Protein AF-A0A5C6D8E5-F1 (afdb_monomer_lite)

Radius of gyration: 19.36 Å; chains: 1; bounding box: 43×36×59 Å

Secondary structure (DSSP, 8-state):
------TT--BPPPTT---HHHHHHHTTB--EEES-----BTTHHHHHHHH-SEEETT--TT-TTSPTTPBPTHHHHHHHHTTS-HHHHHHHHHHHHHHHT--GGGGS---

pLDDT: mean 74.97, std 11.69, range [41.5, 91.75]

Sequence (111 aa):
MFGTDLYRSNCTVPVENYRFPHLMRQAGYFTSNNSKTGYHTSDAKRGIDLAWSEQGKNATYRSAERKEGQQKGEKPLKQVGTLFTPDTILRWHRQLVASKWDYSNRKKKEI

Structure (mmCIF, N/CA/C/O backbone):
data_AF-A0A5C6D8E5-F1
#
_entry.id   AF-A0A5C6D8E5-F1
#
loop_
_atom_site.group_PDB
_atom_site.id
_atom_site.type_symbol
_atom_site.label_atom_id
_atom_site.label_alt_id
_atom_site.label_comp_id
_atom_site.label_asym_id
_atom_site.label_entity_id
_atom_site.label_seq_id
_atom_site.pdbx_PDB_ins_code
_atom_site.Cartn_x
_atom_site.Cartn_y
_atom_site.Cartn_z
_atom_site.occupancy
_atom_site.B_iso_or_equiv
_atom_site.auth_seq_id
_atom_site.auth_comp_id
_atom_site.auth_asym_id
_atom_site.auth_atom_id
_atom_site.pdbx_PDB_model_num
ATOM 1 N N . MET A 1 1 ? 29.450 14.702 -17.367 1.00 41.50 1 MET A N 1
ATOM 2 C CA . MET A 1 1 ? 29.181 13.898 -16.155 1.00 41.50 1 MET A CA 1
ATOM 3 C C . MET A 1 1 ? 27.717 13.468 -16.195 1.00 41.50 1 MET A C 1
ATOM 5 O O . MET A 1 1 ? 26.854 14.253 -15.841 1.00 41.50 1 MET A O 1
ATOM 9 N N . PHE A 1 2 ? 27.412 12.283 -16.737 1.00 47.59 2 PHE A N 1
ATOM 10 C CA . PHE A 1 2 ? 26.031 11.787 -16.866 1.00 47.59 2 PHE A CA 1
ATOM 11 C C . PHE A 1 2 ? 25.638 11.027 -15.593 1.00 47.59 2 PHE A C 1
ATOM 13 O O . PHE A 1 2 ? 25.659 9.800 -15.550 1.00 47.59 2 PHE A O 1
ATOM 20 N N . GLY A 1 3 ? 25.376 11.781 -14.523 1.00 46.81 3 GLY A N 1
ATOM 21 C CA . GLY A 1 3 ? 24.865 11.251 -13.263 1.00 46.81 3 GLY A CA 1
ATOM 22 C C . GLY A 1 3 ? 23.363 11.005 -13.368 1.00 46.81 3 GLY A C 1
ATOM 23 O O . GLY A 1 3 ? 22.604 11.891 -13.746 1.00 46.81 3 GLY A O 1
ATOM 24 N N . THR A 1 4 ? 22.935 9.787 -13.061 1.00 48.97 4 THR A N 1
ATOM 25 C CA . THR A 1 4 ? 21.532 9.372 -12.982 1.00 48.97 4 THR A CA 1
ATOM 26 C C . THR A 1 4 ? 20.830 10.053 -11.801 1.00 48.97 4 THR A C 1
ATOM 28 O O . THR A 1 4 ? 20.632 9.431 -10.761 1.00 48.97 4 THR A O 1
ATOM 31 N N . ASP A 1 5 ? 20.458 11.324 -11.950 1.00 49.72 5 ASP A N 1
ATOM 32 C CA . ASP A 1 5 ? 19.819 12.137 -10.899 1.00 49.72 5 ASP A CA 1
ATOM 33 C C . 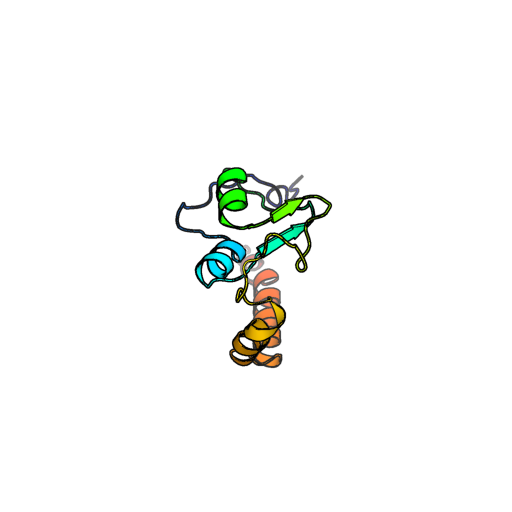ASP A 1 5 ? 18.292 12.271 -11.084 1.00 49.72 5 ASP A C 1
ATOM 35 O O . ASP A 1 5 ? 17.648 13.213 -10.634 1.00 49.72 5 ASP A O 1
ATOM 39 N N . LEU A 1 6 ? 17.684 11.305 -11.782 1.00 55.41 6 LEU A N 1
ATOM 40 C CA . LEU A 1 6 ? 16.229 11.231 -11.976 1.00 55.41 6 LEU A CA 1
ATOM 41 C C . LEU A 1 6 ? 15.510 10.414 -10.886 1.00 55.41 6 LEU A C 1
ATOM 43 O O . LEU A 1 6 ? 14.285 10.395 -10.817 1.00 55.41 6 LEU A O 1
ATOM 47 N N . TYR A 1 7 ? 16.252 9.733 -10.005 1.00 54.00 7 TYR A N 1
ATOM 48 C CA . TYR A 1 7 ? 15.676 8.813 -9.011 1.00 54.00 7 TYR A CA 1
ATOM 49 C C . TYR A 1 7 ? 14.925 9.509 -7.869 1.00 54.00 7 TYR A C 1
ATOM 51 O O . TYR A 1 7 ? 14.193 8.847 -7.134 1.00 54.00 7 TYR A O 1
ATOM 59 N N . ARG A 1 8 ? 15.095 10.828 -7.712 1.00 60.09 8 ARG A N 1
ATOM 60 C CA . ARG A 1 8 ? 14.398 11.635 -6.699 1.00 60.09 8 ARG A CA 1
ATOM 61 C C . ARG A 1 8 ? 13.626 12.817 -7.274 1.00 60.09 8 ARG A C 1
ATOM 63 O O . ARG A 1 8 ? 13.282 13.738 -6.537 1.00 60.09 8 ARG A O 1
ATOM 70 N N . SER A 1 9 ? 13.359 12.810 -8.575 1.00 69.88 9 SER A N 1
ATOM 71 C CA . SER A 1 9 ? 12.652 13.907 -9.225 1.00 69.88 9 SER A CA 1
ATOM 72 C C . SER A 1 9 ? 11.190 13.932 -8.798 1.00 69.88 9 SER A C 1
ATOM 74 O O . SER A 1 9 ? 10.512 12.906 -8.798 1.00 69.88 9 SER A O 1
ATOM 76 N N . ASN A 1 10 ? 10.686 15.118 -8.468 1.00 68.81 10 ASN A N 1
ATOM 77 C CA . ASN A 1 10 ? 9.258 15.322 -8.268 1.00 68.81 10 ASN A CA 1
ATOM 78 C C . ASN A 1 10 ? 8.563 15.241 -9.629 1.00 68.81 10 ASN A C 1
ATOM 80 O O . ASN A 1 10 ? 8.490 16.233 -10.350 1.00 68.81 10 ASN A O 1
ATOM 84 N N . CYS A 1 11 ? 8.082 14.056 -9.996 1.00 71.19 11 CYS A N 1
ATOM 85 C CA . CYS A 1 11 ? 7.238 13.900 -11.170 1.00 71.19 11 CYS A CA 1
ATOM 86 C C . CYS A 1 11 ? 5.781 14.208 -10.816 1.00 71.19 11 CYS A C 1
ATOM 88 O O . CYS A 1 11 ? 5.309 13.925 -9.706 1.00 71.19 11 CYS A O 1
ATOM 90 N N . THR A 1 12 ? 5.067 14.801 -11.768 1.00 74.19 12 THR A N 1
ATOM 91 C CA . THR A 1 12 ? 3.614 14.901 -11.707 1.00 74.19 12 THR A CA 1
ATOM 92 C C . THR A 1 12 ? 3.035 13.508 -11.890 1.00 74.19 12 THR A C 1
ATOM 94 O O . THR A 1 12 ? 3.305 12.824 -12.876 1.00 74.19 12 THR A O 1
ATOM 97 N N . VAL A 1 13 ? 2.262 13.056 -10.906 1.00 70.06 13 VAL A N 1
ATOM 98 C CA . VAL A 1 13 ? 1.503 11.813 -11.034 1.00 70.06 13 VAL A CA 1
ATOM 99 C C . VAL A 1 13 ? 0.108 12.142 -11.563 1.00 70.06 13 VAL A C 1
ATOM 101 O O . VAL A 1 13 ? -0.518 13.077 -11.060 1.00 70.06 13 VAL A O 1
ATOM 104 N N . PRO A 1 14 ? -0.393 11.396 -12.560 1.00 77.75 14 PRO A N 1
ATOM 105 C CA . PRO A 1 14 ? -1.800 11.421 -12.935 1.00 77.75 14 PRO A CA 1
ATOM 106 C C . PRO A 1 14 ? -2.715 11.242 -11.721 1.00 77.75 14 PRO A C 1
ATOM 108 O O . PRO A 1 14 ? -2.390 10.503 -10.788 1.00 77.75 14 PRO A O 1
ATOM 111 N N . VAL A 1 15 ? -3.868 11.906 -11.739 1.00 71.19 15 VAL A N 1
ATOM 112 C CA . VAL A 1 15 ? -4.818 11.927 -10.615 1.00 71.19 15 VAL A CA 1
ATOM 113 C C . VAL A 1 15 ? -5.401 10.534 -10.343 1.00 71.19 15 VAL A C 1
ATOM 115 O O . VAL A 1 15 ? -5.716 10.230 -9.188 1.00 71.19 15 VAL A O 1
ATOM 118 N N . GLU A 1 16 ? -5.491 9.688 -11.377 1.00 73.19 16 GLU A N 1
ATOM 119 C CA . GLU A 1 16 ? -5.957 8.300 -11.283 1.00 73.19 16 GLU A CA 1
ATOM 120 C C . GLU A 1 16 ? -4.899 7.334 -10.725 1.00 73.19 16 GLU A C 1
ATOM 122 O O . GLU A 1 16 ? -5.229 6.203 -10.366 1.00 73.19 16 GLU A O 1
ATOM 127 N N . ASN A 1 17 ? -3.627 7.743 -10.628 1.00 69.00 17 ASN A N 1
ATOM 128 C CA . ASN A 1 17 ? -2.572 6.885 -10.091 1.00 69.00 17 ASN A CA 1
ATOM 129 C C . ASN A 1 17 ? -2.641 6.837 -8.565 1.00 69.00 17 ASN A C 1
ATOM 131 O O . ASN A 1 17 ? -1.939 7.540 -7.831 1.00 69.00 17 ASN A O 1
ATOM 135 N N . TYR A 1 18 ? -3.501 5.950 -8.084 1.00 69.62 18 TYR A N 1
ATOM 136 C CA . TYR A 1 18 ? -3.629 5.643 -6.675 1.00 69.62 18 TYR A CA 1
ATOM 137 C C . TYR A 1 18 ? -2.436 4.825 -6.184 1.00 69.62 18 TYR A C 1
ATOM 139 O O . TYR A 1 18 ? -2.039 3.818 -6.771 1.00 69.62 18 TYR A O 1
ATOM 147 N N . ARG A 1 19 ? -1.865 5.236 -5.049 1.00 79.62 19 ARG A N 1
ATOM 148 C CA . ARG A 1 19 ? -0.821 4.456 -4.379 1.00 79.62 19 ARG A CA 1
ATOM 149 C C . ARG A 1 19 ? -1.421 3.142 -3.890 1.00 79.62 19 ARG A C 1
ATOM 151 O O . ARG A 1 19 ? -2.558 3.123 -3.429 1.00 79.62 19 ARG A O 1
ATOM 158 N N . PHE A 1 20 ? -0.641 2.068 -3.893 1.00 79.75 20 PHE A N 1
ATOM 159 C CA . PHE A 1 20 ? -1.105 0.754 -3.435 1.00 79.75 20 PHE A CA 1
ATOM 160 C C . PHE A 1 20 ? -1.844 0.769 -2.073 1.00 79.75 20 PHE A C 1
ATOM 162 O O . PHE A 1 20 ? -2.907 0.155 -1.974 1.00 79.75 20 PHE A O 1
ATOM 169 N N . PRO A 1 21 ? -1.399 1.521 -1.042 1.00 85.19 21 PRO A N 1
ATOM 170 C CA . PRO A 1 21 ? -2.138 1.585 0.219 1.00 85.19 21 PRO A CA 1
ATOM 171 C C . PRO A 1 21 ? -3.517 2.259 0.100 1.00 85.19 21 PRO A C 1
ATOM 173 O O . PRO A 1 21 ? -4.419 1.918 0.857 1.00 85.19 21 PRO A O 1
ATOM 176 N N . HIS A 1 22 ? -3.728 3.157 -0.870 1.00 84.75 22 HIS A N 1
ATOM 177 C CA . HIS A 1 22 ? -5.050 3.733 -1.133 1.00 84.75 22 HIS A CA 1
ATOM 178 C C . HIS A 1 22 ? -6.045 2.666 -1.599 1.00 84.75 22 HIS A C 1
ATOM 180 O O . HIS A 1 22 ? -7.157 2.597 -1.083 1.00 84.75 22 HIS A O 1
ATOM 186 N N . LEU A 1 23 ? -5.620 1.793 -2.517 1.00 83.81 23 LEU A N 1
ATOM 187 C CA . LEU A 1 23 ? -6.437 0.674 -2.995 1.00 83.81 23 LEU A CA 1
ATOM 188 C C . LEU A 1 23 ? -6.783 -0.282 -1.848 1.00 83.81 23 LEU A C 1
ATOM 190 O O . LEU A 1 23 ? -7.918 -0.731 -1.718 1.00 83.81 23 LEU A O 1
ATOM 194 N N . MET A 1 24 ? -5.824 -0.538 -0.954 1.00 83.75 24 MET A N 1
ATOM 195 C CA . MET A 1 24 ? -6.088 -1.336 0.242 1.00 83.75 24 MET A CA 1
ATOM 196 C C . MET A 1 24 ? -7.099 -0.650 1.172 1.00 83.75 24 MET A C 1
ATOM 198 O O . MET A 1 24 ? -8.027 -1.285 1.668 1.00 83.75 24 MET A O 1
ATOM 202 N N . ARG A 1 25 ? -6.989 0.661 1.374 1.00 85.69 25 ARG A N 1
ATOM 203 C CA . ARG A 1 25 ? -7.937 1.406 2.206 1.00 85.69 25 ARG A CA 1
ATOM 204 C C . ARG A 1 25 ? -9.356 1.398 1.619 1.00 85.69 25 ARG A C 1
ATOM 206 O O . ARG A 1 25 ? -10.310 1.242 2.376 1.00 85.69 25 ARG A O 1
ATOM 213 N N . GLN A 1 26 ? -9.498 1.475 0.291 1.00 84.31 26 GLN A N 1
ATOM 214 C CA . GLN A 1 26 ? -10.783 1.291 -0.404 1.00 84.31 26 GLN A CA 1
ATOM 215 C C . GLN A 1 26 ? -11.365 -0.116 -0.196 1.00 84.31 26 GLN A C 1
ATOM 217 O O . GLN A 1 26 ? -12.568 -0.259 -0.006 1.00 84.31 26 GLN A O 1
ATOM 222 N N . ALA A 1 27 ? -10.516 -1.145 -0.155 1.00 83.62 27 ALA A N 1
ATOM 223 C CA . ALA A 1 27 ? -10.914 -2.522 0.141 1.00 83.62 27 ALA A CA 1
ATOM 224 C C . ALA A 1 27 ? -11.160 -2.798 1.644 1.00 83.62 27 ALA A C 1
ATOM 226 O O . ALA A 1 27 ? -11.394 -3.942 2.030 1.00 83.62 27 ALA A O 1
ATOM 227 N N . GLY A 1 28 ? -11.108 -1.772 2.504 1.00 85.38 28 GLY A N 1
ATOM 228 C CA . GLY A 1 28 ? -11.413 -1.881 3.935 1.00 85.38 28 GLY A CA 1
ATOM 229 C C . GLY A 1 28 ? -10.224 -2.244 4.832 1.00 85.38 28 GLY A C 1
ATOM 230 O O . GLY A 1 28 ? -10.417 -2.533 6.016 1.00 85.38 28 GLY A O 1
ATOM 231 N N . TYR A 1 29 ? -8.996 -2.216 4.310 1.00 85.75 29 TYR A N 1
ATOM 232 C CA . TYR A 1 29 ? -7.791 -2.442 5.110 1.00 85.75 29 TYR A CA 1
ATOM 233 C C . TYR A 1 29 ? -7.402 -1.220 5.933 1.00 85.75 29 TYR A C 1
ATOM 235 O O . TYR A 1 29 ? -7.537 -0.076 5.497 1.00 85.75 29 TYR A O 1
ATOM 243 N N . PHE A 1 30 ? -6.832 -1.482 7.108 1.00 87.56 30 PHE A N 1
ATOM 244 C CA . PHE A 1 30 ? -6.137 -0.464 7.884 1.00 87.56 30 PHE A CA 1
ATOM 245 C C . PHE A 1 30 ? -4.699 -0.327 7.382 1.00 87.56 30 PHE A C 1
ATOM 247 O O . PHE A 1 30 ? -3.937 -1.298 7.386 1.00 87.56 30 PHE A O 1
ATOM 254 N N . THR A 1 31 ? -4.330 0.872 6.939 1.00 87.06 31 THR A N 1
ATOM 255 C CA . THR A 1 31 ? -3.002 1.161 6.397 1.00 87.06 31 THR A CA 1
ATOM 256 C C . THR A 1 31 ? -2.271 2.143 7.307 1.00 87.06 31 THR A C 1
ATOM 258 O O . THR A 1 31 ? -2.725 3.260 7.539 1.00 87.06 31 THR A O 1
ATOM 261 N N . SER A 1 32 ? -1.107 1.738 7.810 1.00 87.31 32 SER A N 1
ATOM 262 C CA . SER A 1 32 ? -0.248 2.573 8.656 1.00 87.31 32 SER A CA 1
ATOM 263 C C . SER A 1 32 ? 1.134 2.711 8.031 1.00 87.31 32 SER A C 1
ATOM 265 O O . SER A 1 32 ? 1.659 1.722 7.511 1.00 87.31 32 SER A O 1
ATOM 267 N N . ASN A 1 33 ? 1.760 3.882 8.142 1.00 84.44 33 ASN A N 1
ATOM 268 C CA . ASN A 1 33 ? 3.150 4.062 7.727 1.00 84.44 33 ASN A CA 1
ATOM 269 C C . ASN A 1 33 ? 4.020 4.700 8.811 1.00 84.44 33 ASN A C 1
ATOM 271 O O . ASN A 1 33 ? 3.730 5.794 9.299 1.00 84.44 33 ASN A O 1
ATOM 275 N N . ASN A 1 34 ? 5.144 4.048 9.107 1.00 76.62 34 ASN A N 1
ATOM 276 C CA . ASN A 1 34 ? 6.158 4.579 10.000 1.00 76.62 34 ASN A CA 1
ATOM 277 C C . ASN A 1 34 ? 7.043 5.584 9.253 1.00 76.62 34 ASN A C 1
ATOM 279 O O . ASN A 1 34 ? 7.887 5.161 8.468 1.00 76.62 34 ASN A O 1
ATOM 283 N N . SER A 1 35 ? 6.854 6.880 9.542 1.00 72.25 35 SER A N 1
ATOM 284 C CA . SER A 1 35 ? 7.662 8.080 9.214 1.00 72.25 35 SER A CA 1
ATOM 285 C C . SER A 1 35 ? 8.152 8.285 7.760 1.00 72.25 35 SER A C 1
ATOM 287 O O . SER A 1 35 ? 8.067 9.388 7.225 1.00 72.25 35 SER A O 1
ATOM 289 N N . LYS A 1 36 ? 8.653 7.256 7.074 1.00 66.75 36 LYS A N 1
ATOM 290 C CA . LYS A 1 36 ? 9.271 7.314 5.753 1.00 66.75 36 LYS A CA 1
ATOM 291 C C . LYS A 1 36 ? 8.249 7.079 4.641 1.00 66.75 36 LYS A C 1
ATOM 293 O O . LYS A 1 36 ? 7.857 5.959 4.329 1.00 66.75 36 LYS A O 1
ATOM 298 N N . THR A 1 37 ? 7.870 8.154 3.969 1.00 66.12 37 THR A N 1
ATOM 299 C CA . THR A 1 37 ? 7.139 8.139 2.697 1.00 66.12 37 THR A CA 1
ATOM 300 C C . THR A 1 37 ? 8.128 8.421 1.573 1.00 66.12 37 THR A C 1
ATOM 302 O O . THR A 1 37 ? 8.286 9.561 1.158 1.00 66.12 37 THR A O 1
ATOM 305 N N . GLY A 1 38 ? 8.856 7.403 1.107 1.00 65.69 38 GLY A N 1
ATOM 306 C CA . GLY A 1 38 ? 9.824 7.520 0.001 1.00 65.69 38 GLY A CA 1
ATOM 307 C C . GLY A 1 38 ? 9.175 7.723 -1.376 1.00 65.69 38 GLY A C 1
ATOM 308 O O . GLY A 1 38 ? 9.606 7.109 -2.345 1.00 65.69 38 GLY A O 1
ATOM 309 N N . TYR A 1 39 ? 8.106 8.517 -1.451 1.00 71.81 39 TYR A N 1
ATOM 310 C CA . TYR A 1 39 ? 7.368 8.803 -2.675 1.00 71.81 39 TYR A CA 1
ATOM 311 C C . TYR A 1 39 ? 7.903 10.102 -3.287 1.00 71.81 39 TYR A C 1
ATOM 313 O O . TYR A 1 39 ? 7.689 11.183 -2.741 1.00 71.81 39 TYR A O 1
ATOM 321 N N . HIS A 1 40 ? 8.613 9.990 -4.408 1.00 70.25 40 HIS A N 1
ATOM 322 C CA . HIS A 1 40 ? 9.115 11.127 -5.182 1.00 70.25 40 HIS A CA 1
ATOM 323 C C . HIS A 1 40 ? 8.019 11.603 -6.137 1.00 70.25 40 HIS A C 1
ATOM 325 O O . HIS A 1 40 ? 7.900 11.134 -7.264 1.00 70.25 40 HIS A O 1
ATOM 331 N N . THR A 1 41 ? 7.132 12.458 -5.638 1.00 70.19 41 THR A N 1
ATOM 332 C CA . THR A 1 41 ? 5.934 12.901 -6.355 1.00 70.19 41 THR A CA 1
ATOM 333 C C . THR A 1 41 ? 5.666 14.360 -6.028 1.00 70.19 41 THR A C 1
ATOM 335 O O . THR A 1 41 ? 5.717 14.739 -4.858 1.00 70.19 41 THR A O 1
ATOM 338 N N . SER A 1 42 ? 5.339 15.168 -7.041 1.00 72.81 42 SER A N 1
ATOM 339 C CA . SER A 1 42 ? 4.999 16.585 -6.849 1.00 72.81 42 SER A CA 1
ATOM 340 C C . SER A 1 42 ? 3.781 16.773 -5.937 1.00 72.81 42 SER A C 1
ATOM 342 O O . SER A 1 42 ? 3.728 17.719 -5.161 1.00 72.81 42 SER A O 1
ATOM 344 N N . ASP A 1 43 ? 2.838 15.830 -5.976 1.00 75.56 43 ASP A N 1
ATOM 345 C CA . ASP A 1 43 ? 1.659 15.767 -5.110 1.00 75.56 43 ASP A CA 1
ATOM 346 C C . ASP A 1 43 ? 1.817 14.722 -3.989 1.00 75.56 43 ASP A C 1
ATOM 348 O O . ASP A 1 43 ? 1.067 13.745 -3.843 1.00 75.56 43 ASP A O 1
ATOM 352 N N . ALA A 1 44 ? 2.886 14.876 -3.206 1.00 75.62 44 ALA A N 1
ATOM 353 C CA . ALA A 1 44 ? 3.169 13.984 -2.091 1.00 75.62 44 ALA A CA 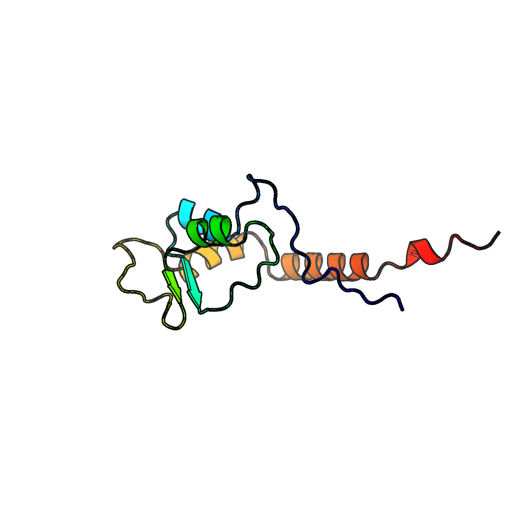1
ATOM 354 C C . ALA A 1 44 ? 2.000 13.964 -1.092 1.00 75.62 44 ALA A C 1
ATOM 356 O O . ALA A 1 44 ? 1.555 12.875 -0.711 1.00 75.62 44 ALA A O 1
ATOM 357 N N . LYS A 1 45 ? 1.479 15.149 -0.744 1.00 78.06 45 LYS A N 1
ATOM 358 C CA . LYS A 1 45 ? 0.468 15.361 0.296 1.00 78.06 45 LYS A CA 1
ATOM 359 C C . LYS A 1 45 ? -0.848 14.646 -0.007 1.00 78.06 45 LYS A C 1
ATOM 361 O O . LYS A 1 45 ? -1.254 13.814 0.801 1.00 78.06 45 LYS A O 1
ATOM 366 N N . ARG A 1 46 ? -1.464 14.871 -1.178 1.00 79.06 46 ARG A N 1
ATOM 367 C CA . ARG A 1 46 ? -2.728 14.205 -1.555 1.00 79.06 46 ARG A CA 1
ATOM 368 C C . ARG A 1 46 ? -2.603 12.697 -1.429 1.00 79.06 46 ARG A C 1
ATOM 370 O O . ARG A 1 46 ? -3.434 12.039 -0.811 1.00 79.06 46 ARG A O 1
ATOM 377 N N . GLY A 1 47 ? -1.548 12.134 -2.009 1.00 79.62 47 GLY A N 1
ATOM 378 C CA . GLY A 1 47 ? -1.385 10.692 -1.991 1.00 79.62 47 GLY A CA 1
ATOM 379 C C . GLY A 1 47 ? -1.066 10.140 -0.600 1.00 79.62 47 GLY A C 1
ATOM 380 O O . GLY A 1 47 ? -1.234 8.946 -0.404 1.00 79.62 47 GLY A O 1
ATOM 381 N N . ILE A 1 48 ? -0.550 10.941 0.342 1.00 80.81 48 ILE A N 1
ATOM 382 C CA . ILE A 1 48 ? -0.296 10.504 1.724 1.00 80.81 48 ILE A CA 1
ATOM 383 C C . ILE A 1 48 ? -1.630 10.426 2.463 1.00 80.81 48 ILE A C 1
ATOM 385 O O . ILE A 1 48 ? -1.966 9.360 2.979 1.00 80.81 48 ILE A O 1
ATOM 389 N N . ASP A 1 49 ? -2.405 11.510 2.403 1.00 83.81 49 ASP A N 1
ATOM 390 C CA . ASP A 1 49 ? -3.707 11.651 3.066 1.00 83.81 49 ASP A CA 1
ATOM 391 C C . ASP A 1 49 ? -4.695 10.563 2.602 1.00 83.81 49 ASP A C 1
ATOM 393 O O . ASP A 1 49 ? -5.473 10.010 3.383 1.00 83.81 49 ASP A O 1
ATOM 397 N N . LEU A 1 50 ? -4.630 10.208 1.315 1.00 84.38 50 LEU A N 1
ATOM 398 C CA . LEU A 1 50 ? -5.444 9.156 0.711 1.00 84.38 50 LEU A CA 1
ATOM 399 C C . LEU A 1 50 ? -4.937 7.734 0.998 1.00 84.38 50 LEU A C 1
ATOM 401 O O . LEU A 1 50 ? -5.737 6.797 1.003 1.00 84.38 50 LEU A O 1
ATOM 405 N N . ALA A 1 51 ? -3.630 7.546 1.187 1.00 84.62 51 ALA A N 1
ATOM 406 C CA . ALA A 1 51 ? -3.017 6.222 1.298 1.00 84.62 51 ALA A CA 1
ATOM 407 C C . ALA A 1 51 ? -3.045 5.662 2.721 1.00 84.62 51 ALA A C 1
ATOM 409 O O . ALA A 1 51 ? -3.225 4.456 2.883 1.00 84.62 51 ALA A O 1
ATOM 410 N N . TRP A 1 52 ? -2.858 6.505 3.737 1.00 86.88 52 TRP A N 1
ATOM 411 C CA . TRP A 1 52 ? -2.626 6.060 5.113 1.00 86.88 52 TRP A CA 1
ATOM 412 C C . TRP A 1 52 ? -3.772 6.470 6.033 1.00 86.88 52 TRP A C 1
ATOM 414 O O . TRP A 1 52 ? -4.242 7.601 5.971 1.00 86.88 52 TRP A O 1
ATOM 424 N N . SER A 1 53 ? -4.238 5.537 6.861 1.00 86.69 53 SER A N 1
ATOM 425 C CA . SER A 1 53 ? -5.120 5.834 7.994 1.00 86.69 53 SER A CA 1
ATOM 426 C C . SER A 1 53 ? -4.339 6.486 9.131 1.00 86.69 53 SER A C 1
ATOM 428 O O . SER A 1 53 ? -4.827 7.438 9.721 1.00 86.69 53 SER A O 1
ATOM 430 N N . GLU A 1 54 ? -3.112 6.017 9.371 1.00 87.44 54 GLU A N 1
ATOM 431 C CA . GLU A 1 54 ? -2.205 6.575 10.372 1.00 87.44 54 GLU A CA 1
ATOM 432 C C . GLU A 1 54 ? -0.796 6.747 9.786 1.00 87.44 54 GLU A C 1
ATOM 434 O O . GLU A 1 54 ? -0.268 5.866 9.093 1.00 87.44 54 GLU A O 1
ATOM 439 N N . GLN A 1 55 ? -0.157 7.875 10.089 1.00 85.56 55 GLN A N 1
ATOM 440 C CA . GLN A 1 55 ? 1.223 8.152 9.712 1.00 85.56 55 GLN A CA 1
ATOM 441 C C . GLN A 1 55 ? 1.962 8.807 10.877 1.00 85.56 55 GLN A C 1
ATOM 443 O O . GLN A 1 55 ? 1.491 9.774 11.464 1.00 85.56 55 GLN A O 1
ATOM 448 N N . GLY A 1 56 ? 3.167 8.326 11.172 1.00 84.81 56 GLY A N 1
ATOM 449 C CA . GLY A 1 56 ? 4.004 8.936 12.200 1.00 84.81 56 GLY A CA 1
ATOM 450 C C . GLY A 1 56 ? 5.112 8.014 12.670 1.00 84.81 56 GLY A C 1
ATOM 451 O O . GLY A 1 56 ? 5.249 6.897 12.184 1.00 84.81 56 GLY A O 1
ATOM 452 N N . LYS A 1 57 ? 5.912 8.478 13.631 1.00 83.12 57 LYS A N 1
ATOM 453 C CA . LYS A 1 57 ? 6.978 7.664 14.246 1.00 83.12 57 LYS A CA 1
ATOM 454 C C . LYS A 1 57 ? 6.423 6.498 15.072 1.00 83.12 57 LYS A C 1
ATOM 456 O O . LYS A 1 57 ? 7.072 5.464 15.173 1.00 83.12 57 LYS A O 1
ATOM 461 N N . ASN A 1 58 ? 5.221 6.671 15.620 1.00 82.94 58 ASN A N 1
ATOM 462 C CA . ASN A 1 58 ? 4.547 5.684 16.466 1.00 82.94 58 ASN A CA 1
ATOM 463 C C . ASN A 1 58 ? 3.470 4.892 15.710 1.00 82.94 58 ASN A C 1
ATOM 465 O O . ASN A 1 58 ? 2.826 4.029 16.302 1.00 82.94 58 ASN A O 1
ATOM 469 N N . ALA A 1 59 ? 3.295 5.166 14.412 1.00 84.25 59 ALA A N 1
ATOM 470 C CA . ALA A 1 59 ? 2.283 4.509 13.605 1.00 84.25 59 ALA A CA 1
ATOM 471 C C . ALA A 1 59 ? 2.588 3.019 13.483 1.00 84.25 59 ALA A C 1
ATOM 473 O O . ALA A 1 59 ? 3.670 2.612 13.045 1.00 84.25 59 ALA A O 1
ATOM 474 N N . THR A 1 60 ? 1.616 2.201 13.869 1.00 82.81 60 THR A N 1
ATOM 475 C CA . THR A 1 60 ? 1.769 0.751 13.929 1.00 82.81 60 THR A CA 1
ATOM 476 C C . THR A 1 60 ? 0.530 0.052 13.398 1.00 82.81 60 THR A C 1
ATOM 478 O O . THR A 1 60 ? -0.595 0.522 13.537 1.00 82.81 60 THR A O 1
ATOM 481 N N . TYR A 1 61 ? 0.712 -1.146 12.847 1.00 77.38 61 TYR A N 1
ATOM 482 C CA . TYR A 1 61 ? -0.403 -1.965 12.366 1.00 77.38 61 TYR A CA 1
ATOM 483 C C . TYR A 1 61 ? -1.337 -2.435 13.502 1.00 77.38 61 TYR A C 1
ATOM 485 O O . TYR A 1 61 ? -2.401 -2.992 13.233 1.00 77.38 61 TYR A O 1
ATOM 493 N N . ARG A 1 62 ? -0.916 -2.273 14.767 1.00 79.44 62 ARG A N 1
ATOM 494 C CA . ARG A 1 62 ? -1.691 -2.574 15.986 1.00 79.44 62 ARG A CA 1
ATOM 495 C C . ARG A 1 62 ? -2.400 -1.347 16.569 1.00 79.44 62 ARG A C 1
ATOM 497 O O . ARG A 1 62 ? -2.778 -1.383 17.734 1.0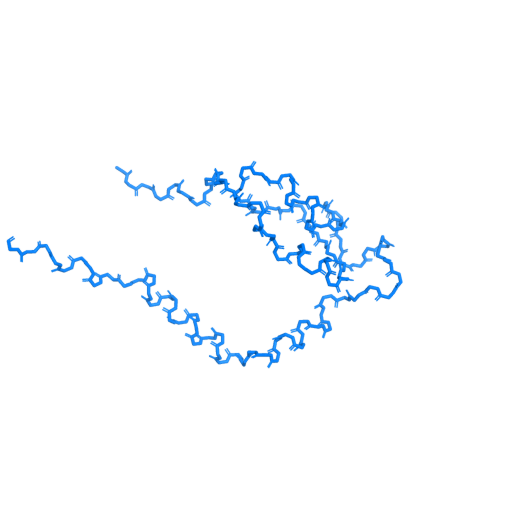0 79.44 62 ARG A O 1
ATOM 504 N N . SER A 1 63 ? -2.523 -0.271 15.797 1.00 83.56 63 SER A N 1
ATOM 505 C CA . SER A 1 63 ? -3.110 0.980 16.267 1.00 83.56 63 SER A CA 1
ATOM 506 C C . SER A 1 63 ? -4.522 0.800 16.816 1.00 83.56 63 SER A C 1
ATOM 508 O O . SER A 1 63 ? -5.322 0.030 16.274 1.00 83.56 63 SER A O 1
ATOM 510 N N . ALA A 1 64 ? -4.819 1.539 17.884 1.00 82.75 64 ALA A N 1
ATOM 511 C CA . ALA A 1 64 ? -6.141 1.589 18.497 1.00 82.75 64 ALA A CA 1
ATOM 512 C C . ALA A 1 64 ? -7.166 2.336 17.624 1.00 82.75 64 ALA A C 1
ATOM 514 O O . ALA A 1 64 ? -8.362 2.128 17.784 1.00 82.75 64 ALA A O 1
ATOM 515 N N . GLU A 1 65 ? -6.715 3.154 16.666 1.00 83.75 65 GLU A N 1
ATOM 516 C CA . GLU A 1 65 ? -7.583 3.888 15.729 1.00 83.75 65 GLU A CA 1
ATOM 517 C C . GLU A 1 65 ? -8.269 2.978 14.694 1.00 83.75 65 GLU A C 1
ATOM 519 O O . GLU A 1 65 ? -9.150 3.403 13.940 1.00 83.75 65 GLU A O 1
ATOM 524 N N . ARG A 1 66 ? -7.865 1.705 14.633 1.00 87.06 66 ARG A N 1
ATOM 525 C CA . ARG A 1 66 ? -8.463 0.710 13.749 1.00 87.06 66 ARG A CA 1
ATOM 526 C C . ARG A 1 66 ? -9.885 0.377 14.202 1.00 87.06 66 ARG A C 1
ATOM 528 O O . ARG A 1 66 ? -10.116 0.012 15.351 1.00 87.06 66 ARG A O 1
ATOM 535 N N . LYS A 1 67 ? -10.827 0.385 13.259 1.00 85.75 67 LYS A N 1
ATOM 536 C CA . LYS A 1 67 ? -12.217 -0.009 13.519 1.00 85.75 67 LYS A CA 1
ATOM 537 C C . LYS A 1 67 ? -12.338 -1.518 13.732 1.00 85.75 67 LYS A C 1
ATOM 539 O O . LYS A 1 67 ? -11.615 -2.312 13.118 1.00 85.75 67 LYS A O 1
ATOM 544 N N . GLU A 1 68 ? -13.292 -1.919 14.566 1.00 81.19 68 GLU A N 1
ATOM 545 C CA . GLU A 1 68 ? -13.652 -3.323 14.744 1.00 81.19 68 GLU A CA 1
ATOM 546 C C . GLU A 1 68 ? -14.064 -3.939 13.392 1.00 81.19 68 GLU A C 1
ATOM 548 O O . GLU A 1 68 ? -14.787 -3.328 12.608 1.00 81.19 68 GLU A O 1
ATOM 553 N N . GLY A 1 69 ? -13.514 -5.112 13.063 1.00 80.38 69 GLY A N 1
ATOM 554 C CA . GLY A 1 69 ? -13.746 -5.786 11.777 1.00 80.38 69 GLY A CA 1
ATOM 555 C C . GLY A 1 69 ? -12.806 -5.404 10.621 1.00 80.38 69 GLY A C 1
ATOM 556 O O . GLY A 1 69 ? -12.776 -6.121 9.622 1.00 80.38 69 GLY A O 1
ATOM 557 N N . GLN A 1 70 ? -11.972 -4.360 10.736 1.00 82.50 70 GLN A N 1
ATOM 558 C CA . GLN A 1 70 ? -10.980 -4.065 9.688 1.00 82.50 70 GLN A CA 1
ATOM 559 C C . GLN A 1 70 ? -9.909 -5.156 9.601 1.00 82.50 70 GLN A C 1
ATOM 561 O O . GLN A 1 70 ? -9.300 -5.546 10.603 1.00 82.50 70 GLN A O 1
ATOM 566 N N . GLN A 1 71 ? -9.636 -5.639 8.391 1.00 70.38 71 GLN A N 1
ATOM 567 C CA . GLN A 1 71 ? -8.703 -6.741 8.190 1.00 70.38 71 GLN A CA 1
ATOM 568 C C . GLN A 1 71 ? -7.245 -6.303 8.377 1.00 70.38 71 GLN A C 1
ATOM 570 O O . GLN A 1 71 ? -6.820 -5.229 7.952 1.00 70.38 71 GLN A O 1
ATOM 575 N N . LYS A 1 72 ? -6.461 -7.177 9.014 1.00 67.81 72 LYS A N 1
ATOM 576 C CA . LYS A 1 72 ? -5.012 -7.025 9.152 1.00 67.81 72 LYS A CA 1
ATOM 577 C C . LYS A 1 72 ? -4.348 -7.540 7.876 1.00 67.81 72 LYS A C 1
ATOM 579 O O . LYS A 1 72 ? -4.684 -8.638 7.430 1.00 67.81 72 LYS A O 1
ATOM 584 N N . GLY A 1 73 ? -3.388 -6.787 7.336 1.00 63.25 73 GLY A N 1
ATOM 585 C CA . GLY A 1 73 ? -2.776 -7.045 6.024 1.00 63.25 73 GLY A CA 1
ATOM 586 C C . GLY A 1 73 ? -2.206 -8.456 5.805 1.00 63.25 73 GLY A C 1
ATOM 587 O O . GLY A 1 73 ? -2.040 -8.868 4.670 1.00 63.25 73 GLY A O 1
ATOM 588 N N . GLU A 1 74 ? -1.964 -9.248 6.849 1.00 61.31 74 GLU A N 1
ATOM 589 C CA . GLU A 1 74 ? -1.438 -10.617 6.727 1.00 61.31 74 GLU A CA 1
ATOM 590 C C . GLU A 1 74 ? -2.445 -11.634 6.153 1.00 61.31 74 GLU A C 1
ATOM 592 O O . GLU A 1 74 ? -2.056 -12.522 5.395 1.00 61.31 74 GLU A O 1
ATOM 597 N N . LYS A 1 75 ? -3.736 -11.540 6.504 1.00 61.47 75 LYS A N 1
ATOM 598 C CA . LYS A 1 75 ? -4.734 -12.571 6.141 1.00 61.47 75 LYS A CA 1
ATOM 599 C C . LYS A 1 75 ? -5.066 -12.630 4.635 1.00 61.47 75 LYS A C 1
ATOM 601 O O . LYS A 1 75 ? -5.122 -13.732 4.098 1.00 61.47 75 LYS A O 1
ATOM 606 N N . PRO A 1 76 ? -5.232 -11.502 3.930 1.00 60.38 76 PRO A N 1
ATOM 607 C CA . PRO A 1 76 ? -5.582 -11.488 2.510 1.00 60.38 76 PRO A CA 1
ATOM 608 C C . PRO A 1 76 ? -4.379 -11.359 1.583 1.00 60.38 76 PRO A C 1
ATOM 610 O O . PRO A 1 76 ? -4.476 -11.781 0.436 1.00 60.38 76 PRO A O 1
ATOM 613 N N . LEU A 1 77 ? -3.214 -10.881 2.050 1.00 61.66 77 LEU A N 1
ATOM 614 C CA . LEU A 1 77 ? -1.985 -11.030 1.263 1.00 61.66 77 LEU A CA 1
ATOM 615 C C . LEU A 1 77 ? -1.663 -12.508 1.013 1.00 61.66 77 LEU A C 1
ATOM 617 O O . LEU A 1 77 ? -1.073 -12.814 -0.014 1.00 61.66 77 LEU A O 1
ATOM 621 N N . LYS A 1 78 ? -2.092 -13.433 1.884 1.00 62.00 78 LYS A N 1
ATOM 622 C CA . LYS A 1 78 ? -2.054 -14.870 1.576 1.00 62.00 78 LYS A CA 1
ATOM 623 C C . LYS A 1 78 ? -2.966 -15.245 0.403 1.00 62.00 78 LYS A C 1
ATOM 625 O O . LYS A 1 78 ? -2.529 -16.019 -0.434 1.00 62.00 78 LYS A O 1
ATOM 630 N N . GLN A 1 79 ? -4.172 -14.675 0.307 1.0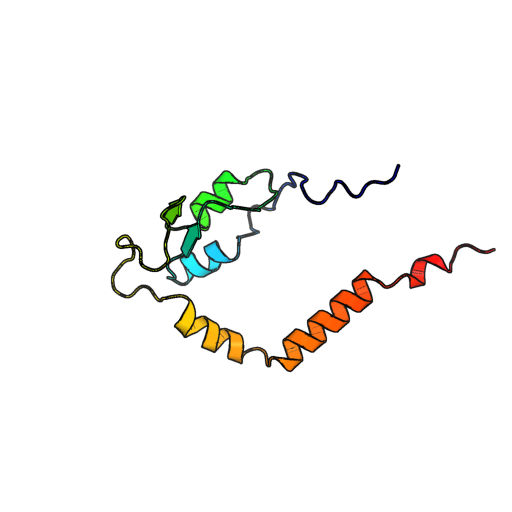0 61.53 79 GLN A N 1
ATOM 631 C CA . GLN A 1 79 ? -5.088 -14.901 -0.825 1.00 61.53 79 GLN A CA 1
ATOM 632 C C . GLN A 1 79 ? -4.569 -14.295 -2.138 1.00 61.53 79 GLN A C 1
ATOM 634 O O . GLN A 1 79 ? -4.663 -14.921 -3.191 1.00 61.53 79 GLN A O 1
ATOM 639 N N . VAL A 1 80 ? -3.978 -13.101 -2.091 1.00 62.06 80 VAL A N 1
ATOM 640 C CA . VAL A 1 80 ? -3.355 -12.479 -3.272 1.00 62.06 80 VAL A CA 1
ATOM 641 C C . VAL A 1 80 ? -2.046 -13.185 -3.633 1.00 62.06 80 VAL A C 1
ATOM 643 O O . VAL A 1 80 ? -1.768 -13.415 -4.803 1.00 62.06 80 VAL A O 1
ATOM 646 N N . GLY A 1 81 ? -1.267 -13.603 -2.637 1.00 60.16 81 GLY A N 1
ATOM 647 C CA . GLY A 1 81 ? -0.066 -14.417 -2.813 1.00 60.16 81 GLY A CA 1
ATOM 648 C C . GLY A 1 81 ? -0.360 -15.804 -3.381 1.00 60.16 81 GLY A C 1
ATOM 649 O O . GLY A 1 81 ? 0.523 -16.397 -3.978 1.00 60.16 81 GLY A O 1
ATOM 650 N N . THR A 1 82 ? -1.592 -16.311 -3.270 1.00 63.69 82 THR A N 1
ATOM 651 C CA . THR A 1 82 ? -2.014 -17.518 -3.999 1.00 63.69 82 THR A CA 1
ATOM 652 C C . THR A 1 82 ? -2.352 -17.271 -5.468 1.00 63.69 82 THR A C 1
ATOM 654 O O . THR A 1 82 ? -2.338 -18.227 -6.236 1.00 63.69 82 THR A O 1
ATOM 657 N N . LEU A 1 83 ? -2.619 -16.028 -5.894 1.00 72.25 83 LEU A N 1
ATOM 658 C CA . LEU A 1 83 ? -2.849 -15.724 -7.317 1.00 72.25 83 LEU A CA 1
ATOM 659 C C . LEU A 1 83 ? -1.573 -15.884 -8.152 1.00 72.25 83 LEU A C 1
ATOM 661 O O . LEU A 1 83 ? -1.649 -16.132 -9.353 1.00 72.25 83 LEU A O 1
ATOM 665 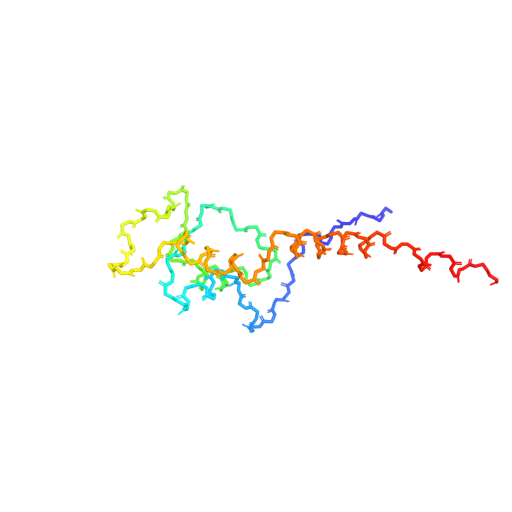N N . PHE A 1 84 ? -0.403 -15.763 -7.521 1.00 70.50 84 PHE A N 1
ATOM 666 C CA . PHE A 1 84 ? 0.891 -15.894 -8.176 1.00 70.50 84 PHE A CA 1
ATOM 667 C C . PHE A 1 84 ? 1.759 -16.884 -7.412 1.00 70.50 84 PHE A C 1
ATOM 669 O O . PHE A 1 84 ? 2.114 -16.650 -6.262 1.00 70.50 84 PHE A O 1
ATOM 676 N N . THR A 1 85 ? 2.173 -17.973 -8.054 1.00 81.44 85 THR A N 1
ATOM 677 C CA . THR A 1 85 ? 3.162 -18.861 -7.436 1.00 81.44 85 THR A CA 1
ATOM 678 C C . THR A 1 85 ? 4.496 -18.121 -7.244 1.00 81.44 85 THR A C 1
ATOM 680 O O . THR A 1 85 ? 4.832 -17.253 -8.062 1.00 81.44 85 THR A O 1
ATOM 683 N N . PRO A 1 86 ? 5.301 -18.465 -6.217 1.00 80.56 86 PRO A N 1
ATOM 684 C CA . PRO A 1 86 ? 6.637 -17.892 -6.033 1.00 80.56 86 PRO A CA 1
ATOM 685 C C . PRO A 1 86 ? 7.486 -17.952 -7.310 1.00 80.56 86 PRO A C 1
ATOM 687 O O . PRO A 1 86 ? 8.149 -16.979 -7.668 1.00 80.56 86 PRO A O 1
ATOM 690 N N . ASP A 1 87 ? 7.376 -19.047 -8.065 1.00 81.62 87 ASP A N 1
ATOM 691 C CA . ASP A 1 87 ? 8.063 -19.220 -9.345 1.00 81.62 87 ASP A CA 1
ATOM 692 C C . ASP A 1 87 ? 7.619 -18.221 -10.415 1.00 81.62 87 ASP A C 1
ATOM 694 O O . ASP A 1 87 ? 8.446 -17.759 -11.203 1.00 81.62 87 ASP A O 1
ATOM 698 N N . THR A 1 88 ? 6.339 -17.839 -10.434 1.00 87.06 88 THR A N 1
ATOM 699 C CA . THR A 1 88 ? 5.808 -16.832 -11.365 1.00 87.06 88 THR A CA 1
ATOM 700 C C . THR A 1 88 ? 6.411 -15.462 -11.076 1.00 87.06 88 THR A C 1
ATOM 702 O O . THR A 1 88 ? 6.908 -14.801 -11.990 1.00 87.06 88 THR A O 1
ATOM 705 N N . ILE A 1 89 ? 6.460 -15.075 -9.798 1.00 84.88 89 ILE A N 1
ATOM 706 C CA . ILE A 1 89 ? 7.073 -13.814 -9.361 1.00 84.88 89 ILE A CA 1
ATOM 707 C C . ILE A 1 89 ? 8.569 -13.809 -9.699 1.00 84.88 89 ILE A C 1
ATOM 709 O O . ILE A 1 89 ? 9.075 -12.843 -10.273 1.00 84.88 89 ILE A O 1
ATOM 713 N N . LEU A 1 90 ? 9.282 -14.903 -9.410 1.00 88.56 90 LEU A N 1
ATOM 714 C CA . LEU A 1 9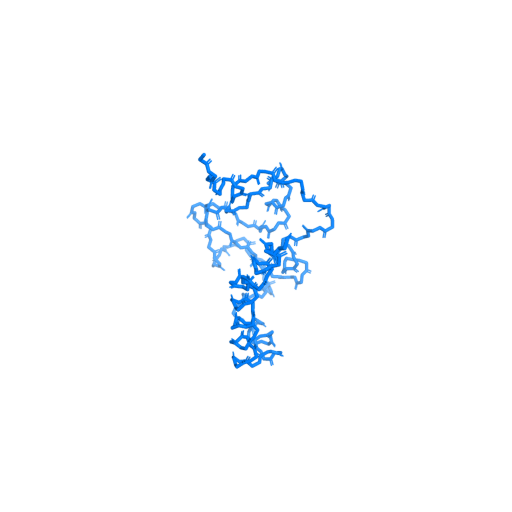0 ? 10.710 -15.023 -9.713 1.00 88.56 90 LEU A CA 1
ATOM 715 C C . LEU A 1 90 ? 10.990 -15.016 -11.221 1.00 88.56 90 LEU A C 1
ATOM 717 O O . LEU A 1 90 ? 11.986 -14.432 -11.654 1.00 88.56 90 LEU A O 1
ATOM 721 N N . ARG A 1 91 ? 10.122 -15.624 -12.039 1.00 89.81 91 ARG A N 1
ATOM 722 C CA . ARG A 1 91 ? 10.234 -15.586 -13.503 1.00 89.81 91 ARG A CA 1
ATOM 723 C C . ARG A 1 91 ? 10.089 -14.162 -14.026 1.00 89.81 91 ARG A C 1
ATOM 725 O O . ARG A 1 91 ? 10.953 -13.721 -14.781 1.00 89.81 91 ARG A O 1
ATOM 732 N N . TRP A 1 92 ? 9.054 -13.440 -13.599 1.00 90.38 92 TRP A N 1
ATOM 733 C CA . TRP A 1 92 ? 8.844 -12.045 -13.990 1.00 90.38 92 TRP A CA 1
ATOM 734 C C . TRP A 1 92 ? 9.984 -11.142 -13.531 1.00 90.38 92 TRP A C 1
ATOM 736 O O . TRP A 1 92 ? 10.459 -10.319 -14.308 1.00 90.38 92 TRP A O 1
ATOM 746 N N . HIS A 1 93 ? 10.488 -11.341 -12.311 1.00 87.56 93 HIS A N 1
ATOM 747 C CA . HIS A 1 93 ? 11.646 -10.606 -11.811 1.00 87.56 93 HIS A CA 1
ATOM 748 C C . HIS A 1 93 ? 12.885 -10.831 -12.690 1.00 87.56 93 HIS A C 1
ATOM 750 O O . HIS A 1 93 ? 13.518 -9.865 -13.110 1.00 87.56 93 HIS A O 1
ATOM 756 N N . ARG A 1 94 ? 13.208 -12.087 -13.035 1.00 91.75 94 ARG A N 1
ATOM 757 C CA . ARG A 1 94 ? 14.330 -12.401 -13.940 1.00 91.75 94 ARG A CA 1
ATOM 758 C C . ARG A 1 94 ? 14.158 -11.757 -15.317 1.00 91.75 94 ARG A C 1
ATOM 760 O O . ARG A 1 94 ? 15.121 -11.205 -15.839 1.00 91.75 94 ARG A O 1
ATOM 767 N N . GLN A 1 95 ? 12.946 -11.790 -15.874 1.00 90.94 95 GLN A N 1
ATOM 768 C CA . GLN A 1 95 ? 12.638 -11.148 -17.155 1.00 90.94 95 GLN A CA 1
ATOM 769 C C . GLN A 1 95 ? 12.828 -9.629 -17.085 1.00 90.94 95 GLN A C 1
ATOM 771 O O . GLN A 1 95 ? 13.504 -9.066 -17.937 1.00 90.94 95 GLN A O 1
ATOM 776 N N . LEU A 1 96 ? 12.319 -8.972 -16.040 1.00 90.19 96 LEU A N 1
ATOM 777 C CA . LEU A 1 96 ? 12.498 -7.532 -15.839 1.00 90.19 96 LEU A CA 1
ATOM 778 C C . LEU A 1 96 ? 13.968 -7.143 -15.673 1.00 90.19 96 LEU A C 1
ATOM 780 O O . LEU A 1 96 ? 14.405 -6.147 -16.246 1.00 90.19 96 LEU A O 1
ATOM 784 N N . VAL A 1 97 ? 14.741 -7.919 -14.910 1.00 86.12 97 VAL A N 1
ATOM 785 C CA . VAL A 1 97 ? 16.182 -7.686 -14.746 1.00 86.12 97 VAL A CA 1
ATOM 786 C C . VAL A 1 97 ? 16.906 -7.838 -16.083 1.00 86.12 97 VAL A C 1
ATOM 788 O O . VAL A 1 97 ? 17.711 -6.974 -16.420 1.00 86.12 97 VAL A O 1
ATOM 791 N N . ALA A 1 98 ? 16.598 -8.878 -16.863 1.00 86.94 98 ALA A N 1
ATOM 792 C CA . ALA A 1 98 ? 17.180 -9.070 -18.189 1.00 86.94 98 ALA A CA 1
ATOM 793 C C . ALA A 1 98 ? 16.848 -7.899 -19.123 1.00 86.94 98 ALA A C 1
ATOM 795 O O . ALA A 1 98 ? 17.756 -7.325 -19.712 1.00 86.94 98 ALA A O 1
ATOM 796 N N . SER A 1 99 ? 15.583 -7.472 -19.178 1.00 84.75 99 SER A N 1
ATOM 797 C CA . SER A 1 99 ? 15.161 -6.321 -19.984 1.00 84.75 99 SER A CA 1
ATOM 798 C C . SER A 1 99 ? 15.810 -5.011 -19.531 1.00 84.75 99 SER A C 1
ATOM 800 O O . SER A 1 99 ? 16.152 -4.174 -20.361 1.00 84.75 99 SER A O 1
ATOM 802 N N . LYS A 1 100 ? 16.021 -4.816 -18.222 1.00 81.25 100 LYS A N 1
ATOM 803 C CA . LYS A 1 100 ? 16.709 -3.629 -17.685 1.00 81.25 100 LYS A CA 1
ATOM 804 C C . LYS A 1 100 ? 18.167 -3.551 -18.143 1.00 81.25 100 LYS A C 1
ATOM 806 O O . LYS A 1 100 ? 18.690 -2.453 -18.321 1.00 81.25 100 LYS A O 1
ATOM 811 N N . TRP A 1 101 ? 18.817 -4.701 -18.297 1.00 81.44 101 TRP A N 1
ATOM 812 C CA . TRP A 1 101 ? 20.214 -4.811 -18.716 1.00 81.44 101 TRP A CA 1
ATOM 813 C C . TRP A 1 101 ? 20.369 -5.234 -20.180 1.00 81.44 101 TRP A C 1
ATOM 815 O O . TRP A 1 101 ? 21.462 -5.620 -20.595 1.00 81.44 101 TRP A O 1
ATOM 825 N N . ASP A 1 102 ? 19.304 -5.137 -20.977 1.00 77.94 102 ASP A N 1
ATOM 826 C CA . ASP A 1 102 ? 19.373 -5.411 -22.404 1.00 77.94 102 ASP A CA 1
ATOM 827 C C . ASP A 1 102 ? 20.072 -4.252 -23.134 1.00 77.94 102 ASP A C 1
ATOM 829 O O . ASP A 1 102 ? 19.495 -3.206 -23.437 1.00 77.94 102 ASP A O 1
ATOM 833 N N . TYR A 1 103 ? 21.363 -4.438 -23.409 1.00 69.31 103 TYR A N 1
ATOM 834 C CA . TYR A 1 103 ? 22.188 -3.505 -24.176 1.00 69.31 103 TYR A CA 1
ATOM 835 C C . TYR A 1 103 ? 22.159 -3.764 -25.690 1.00 69.31 103 TYR A C 1
ATOM 837 O O . TYR A 1 103 ? 22.972 -3.184 -26.412 1.00 69.31 103 TYR A O 1
ATOM 845 N N . SER A 1 104 ? 21.247 -4.598 -26.204 1.00 69.50 104 SER A N 1
ATOM 846 C CA . SER A 1 104 ? 21.204 -4.985 -27.625 1.00 69.50 104 SER A CA 1
ATOM 847 C C . SER A 1 104 ? 21.126 -3.793 -28.590 1.00 69.50 104 SER A C 1
ATOM 849 O O . SER A 1 104 ? 21.687 -3.838 -29.684 1.00 69.50 104 SER A O 1
ATOM 851 N N . ASN A 1 105 ? 20.535 -2.672 -28.162 1.00 66.12 105 ASN A N 1
ATOM 852 C CA . ASN A 1 105 ? 20.459 -1.438 -28.954 1.00 66.12 105 ASN A CA 1
ATOM 853 C C . ASN A 1 105 ? 21.800 -0.686 -29.100 1.00 66.12 105 ASN A C 1
ATOM 855 O O . ASN A 1 105 ? 21.919 0.156 -29.987 1.00 66.12 105 ASN A O 1
ATOM 859 N N . ARG A 1 106 ? 22.832 -0.982 -28.290 1.00 64.38 106 ARG A N 1
ATOM 860 C CA . ARG A 1 106 ? 24.159 -0.341 -28.421 1.00 64.38 106 ARG A CA 1
ATOM 861 C C . ARG A 1 106 ? 24.968 -0.829 -29.624 1.00 64.38 106 ARG A C 1
ATOM 863 O O . ARG A 1 106 ? 25.896 -0.136 -30.017 1.00 64.38 106 ARG A O 1
ATOM 870 N N . LYS A 1 107 ? 24.628 -1.977 -30.222 1.00 59.88 107 LYS A N 1
ATOM 871 C CA . LYS A 1 107 ? 25.379 -2.560 -31.351 1.00 59.88 107 LYS A CA 1
ATOM 872 C C . LYS A 1 107 ? 25.006 -2.004 -32.736 1.00 59.88 107 LYS A C 1
ATOM 874 O O . LYS A 1 107 ? 25.630 -2.387 -33.712 1.00 59.88 107 LYS A O 1
ATOM 879 N N . LYS A 1 108 ? 24.016 -1.108 -32.857 1.00 59.84 108 LYS A N 1
ATOM 880 C CA . LYS A 1 108 ? 23.527 -0.594 -34.159 1.00 59.84 108 LYS A CA 1
ATOM 881 C C . LYS A 1 108 ? 24.193 0.709 -34.644 1.00 59.84 108 LYS A C 1
ATOM 883 O O . LYS A 1 108 ? 23.596 1.433 -35.432 1.00 59.84 108 LYS A O 1
ATOM 888 N N . LYS A 1 109 ? 25.400 1.040 -34.178 1.00 56.50 109 LYS A N 1
ATOM 889 C CA . LYS A 1 109 ? 26.110 2.277 -34.561 1.00 56.50 109 LYS A CA 1
ATOM 890 C C . LYS A 1 109 ? 27.527 2.007 -35.077 1.00 56.50 109 LYS A C 1
ATOM 892 O O . LYS A 1 109 ? 28.479 2.622 -34.624 1.00 56.50 109 LYS A O 1
ATOM 897 N N . GLU A 1 110 ? 27.646 1.085 -36.021 1.00 56.47 110 GLU A N 1
ATOM 898 C CA . GLU A 1 110 ? 28.802 0.982 -36.916 1.00 56.47 110 GLU A CA 1
ATOM 899 C C . GLU A 1 110 ? 28.255 0.688 -38.316 1.00 56.47 110 GLU A C 1
ATOM 901 O O . GLU A 1 110 ? 27.841 -0.438 -38.573 1.00 56.47 110 GLU A O 1
ATOM 906 N N . ILE A 1 111 ? 28.120 1.744 -39.127 1.00 48.94 111 ILE A N 1
ATOM 907 C CA . ILE A 1 111 ? 28.314 1.875 -40.587 1.00 48.94 111 ILE A CA 1
ATOM 908 C C . ILE A 1 111 ? 28.340 3.384 -40.852 1.00 48.94 111 ILE A C 1
ATOM 910 O O . ILE A 1 111 ? 27.432 4.081 -40.337 1.00 48.94 111 ILE A O 1
#

Organism: NCBI:txid2528016

Foldseek 3Di:
DPDPPCQQAADADDPPPADPQLVVVVVQAAFWEAADPSDNHPPSPVNVVSRHPYYYNPTDLPDPSRDPPRDRPPPCVVVVCVVADPVRVVVVVVVVVCVVPPPVVVPPPDD